Protein AF-A0A6G1SBS5-F1 (afdb_monomer)

Foldseek 3Di:
DVCPVVCVVQVHDPVLPPADKDFDPPPPRFIAGFPDDDDDPVSVVVVVVCVVVVNGDTDDDWDDQDPCQPVDPHGDDTPVCCCVPVVPPVDDDDDDDDDPPDD

Secondary structure (DSSP, 8-state):
-TTHHHHHHTT--GGG-S---EE--STT--EE--S-SS--HHHHHHHHHHHHTT-PPP----PPPPTTTTTSSSPP--HHHHHHHHT-TTS--------TT--

Organism: NCBI:txid561515

Structure (mmCIF, N/CA/C/O backbone):
data_AF-A0A6G1SBS5-F1
#
_entry.id   AF-A0A6G1SBS5-F1
#
loop_
_atom_site.group_PDB
_atom_site.id
_atom_site.type_symbol
_atom_site.label_atom_id
_atom_site.label_alt_id
_atom_site.label_comp_id
_atom_site.label_asym_id
_atom_site.label_entity_id
_atom_site.label_seq_id
_atom_site.pdbx_PDB_ins_code
_atom_site.Cartn_x
_atom_site.Cartn_y
_atom_site.Cartn_z
_atom_site.occupancy
_atom_site.B_iso_or_equiv
_atom_site.auth_seq_id
_atom_site.auth_comp_id
_atom_site.auth_asym_id
_atom_site.auth_atom_id
_atom_site.pdbx_PDB_model_num
ATOM 1 N N . GLU A 1 1 ? 14.580 -18.408 -3.047 1.00 62.66 1 GLU A N 1
ATOM 2 C CA . GLU A 1 1 ? 14.333 -17.879 -1.688 1.00 62.66 1 GLU A CA 1
ATOM 3 C C . GLU A 1 1 ? 14.984 -16.508 -1.488 1.00 62.66 1 GLU A C 1
ATOM 5 O O . GLU A 1 1 ? 14.425 -15.683 -0.781 1.00 62.66 1 GLU A O 1
ATOM 10 N N . ASP A 1 2 ? 16.068 -16.217 -2.210 1.00 73.00 2 ASP A N 1
ATOM 11 C CA . ASP A 1 2 ? 16.936 -15.038 -2.040 1.00 73.00 2 ASP A CA 1
ATOM 12 C C . ASP A 1 2 ? 16.255 -13.656 -2.101 1.00 73.00 2 ASP A C 1
ATOM 14 O O . ASP A 1 2 ? 16.680 -12.743 -1.401 1.00 73.00 2 ASP A O 1
ATOM 18 N N . ASN A 1 3 ? 15.158 -13.496 -2.854 1.00 83.88 3 ASN A N 1
ATOM 19 C CA . ASN A 1 3 ? 14.454 -12.208 -2.991 1.00 83.88 3 ASN A CA 1
ATOM 20 C C . ASN A 1 3 ? 13.115 -12.134 -2.234 1.00 83.88 3 ASN A C 1
ATOM 22 O O . ASN A 1 3 ? 12.373 -11.168 -2.406 1.00 83.88 3 ASN A O 1
ATOM 26 N N . ALA A 1 4 ? 12.780 -13.131 -1.403 1.00 84.31 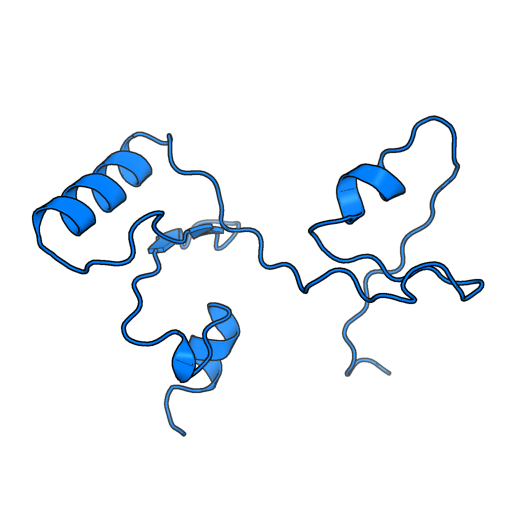4 ALA A N 1
ATOM 27 C CA . ALA A 1 4 ? 11.479 -13.199 -0.724 1.00 84.31 4 ALA A CA 1
ATOM 28 C C . ALA A 1 4 ? 11.187 -11.951 0.127 1.00 84.31 4 ALA A C 1
ATOM 30 O O . ALA A 1 4 ? 10.108 -11.377 0.022 1.00 84.31 4 ALA A O 1
ATOM 31 N N . ARG A 1 5 ? 12.189 -11.471 0.876 1.00 84.56 5 ARG A N 1
ATOM 32 C CA . ARG A 1 5 ? 12.072 -10.265 1.713 1.00 84.56 5 ARG A CA 1
ATOM 33 C C . ARG A 1 5 ? 11.816 -8.994 0.901 1.00 84.56 5 ARG A C 1
ATOM 35 O O . ARG A 1 5 ? 11.084 -8.121 1.346 1.00 84.56 5 ARG A O 1
ATOM 42 N N . ILE A 1 6 ? 12.403 -8.885 -0.293 1.00 87.44 6 ILE A N 1
ATOM 43 C CA . ILE A 1 6 ? 12.195 -7.727 -1.175 1.00 87.44 6 ILE A CA 1
ATOM 44 C C . ILE A 1 6 ? 10.783 -7.772 -1.768 1.00 87.44 6 ILE A C 1
ATOM 46 O O . ILE A 1 6 ? 10.113 -6.745 -1.823 1.00 87.44 6 ILE A O 1
ATOM 50 N N . MET A 1 7 ? 10.304 -8.953 -2.171 1.00 89.56 7 MET A N 1
ATOM 51 C CA . MET A 1 7 ? 8.929 -9.104 -2.657 1.00 89.56 7 MET A CA 1
ATOM 52 C C . MET A 1 7 ? 7.911 -8.739 -1.574 1.00 89.56 7 MET A C 1
ATOM 54 O O . MET A 1 7 ? 7.010 -7.950 -1.841 1.00 89.56 7 MET A O 1
ATOM 58 N N . GLU A 1 8 ? 8.102 -9.221 -0.345 1.00 86.06 8 GLU A N 1
ATOM 59 C CA . GLU A 1 8 ? 7.265 -8.869 0.807 1.00 86.06 8 GLU A CA 1
ATOM 60 C C . GLU A 1 8 ? 7.298 -7.362 1.097 1.00 86.06 8 GLU A C 1
ATOM 62 O O . GLU A 1 8 ? 6.249 -6.733 1.225 1.00 86.06 8 GLU A O 1
ATOM 67 N N . PHE A 1 9 ? 8.487 -6.750 1.087 1.00 85.06 9 PHE A N 1
ATOM 68 C CA . PHE A 1 9 ? 8.650 -5.309 1.288 1.00 85.06 9 PHE A CA 1
ATOM 69 C C . PHE A 1 9 ? 7.860 -4.463 0.275 1.00 85.06 9 PHE A C 1
ATOM 71 O O . PHE A 1 9 ? 7.390 -3.375 0.618 1.00 85.06 9 PHE A O 1
ATOM 78 N N . PHE A 1 10 ? 7.686 -4.952 -0.955 1.00 88.25 10 PHE A N 1
ATOM 79 C CA . PHE A 1 10 ? 6.890 -4.311 -2.007 1.00 88.25 10 PHE A CA 1
ATOM 80 C C . PHE A 1 10 ? 5.454 -4.850 -2.138 1.00 88.25 10 PHE A C 1
ATOM 82 O O . PHE A 1 10 ? 4.731 -4.421 -3.044 1.00 88.25 10 PHE A O 1
ATOM 89 N N . GLY A 1 11 ? 5.039 -5.778 -1.271 1.00 86.81 11 GLY A N 1
ATOM 90 C CA . GLY A 1 11 ? 3.714 -6.396 -1.321 1.00 86.81 11 GLY A CA 1
ATOM 91 C C . GLY A 1 11 ? 3.458 -7.216 -2.583 1.00 86.81 11 GLY A C 1
ATOM 92 O O . GLY A 1 11 ? 2.354 -7.175 -3.12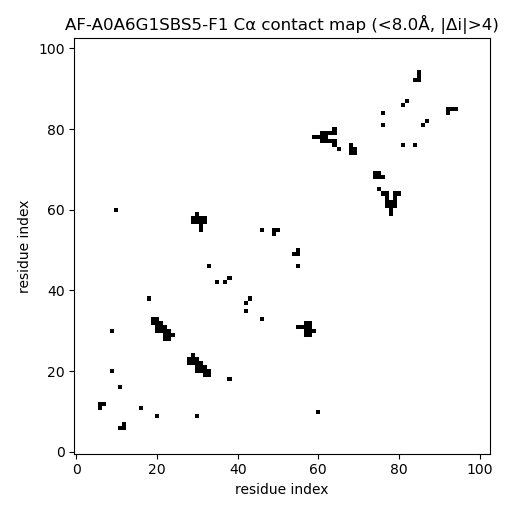0 1.00 86.81 11 GLY A O 1
ATOM 93 N N . LEU A 1 12 ? 4.480 -7.889 -3.109 1.00 89.25 12 LEU A N 1
ATOM 94 C CA . LEU A 1 12 ? 4.403 -8.711 -4.314 1.00 89.25 12 LEU A CA 1
ATOM 95 C C . LEU A 1 12 ? 4.307 -10.196 -3.964 1.00 89.25 12 LEU A C 1
ATOM 97 O O . LEU A 1 12 ? 5.095 -10.718 -3.174 1.00 89.25 12 LEU A O 1
ATOM 101 N N . ARG A 1 13 ? 3.389 -10.899 -4.624 1.00 88.81 13 ARG A N 1
ATOM 102 C CA . ARG A 1 13 ? 3.317 -12.363 -4.668 1.00 88.81 13 ARG A CA 1
ATOM 103 C C . ARG A 1 13 ? 3.894 -12.861 -5.989 1.00 88.81 13 ARG A C 1
ATOM 105 O O . ARG A 1 13 ? 4.050 -12.101 -6.942 1.00 88.81 13 ARG A O 1
ATOM 112 N N . LYS A 1 14 ? 4.179 -14.164 -6.070 1.00 88.88 14 LYS A N 1
ATOM 113 C CA . LYS A 1 14 ? 4.688 -14.786 -7.307 1.00 88.88 14 LYS A CA 1
ATOM 114 C C . LYS A 1 14 ? 3.744 -14.587 -8.494 1.00 88.88 14 LYS A C 1
ATOM 116 O O . LYS A 1 14 ? 4.224 -14.370 -9.598 1.00 88.88 14 LYS A O 1
ATOM 121 N N . ASP A 1 15 ? 2.441 -14.607 -8.237 1.00 90.00 15 ASP A N 1
ATOM 122 C CA . ASP A 1 15 ? 1.408 -14.440 -9.265 1.00 90.00 15 ASP A CA 1
ATOM 123 C C . ASP A 1 15 ? 1.282 -12.991 -9.753 1.00 90.00 15 ASP A C 1
ATOM 125 O O . ASP A 1 15 ? 0.710 -12.747 -10.808 1.00 90.00 15 ASP A O 1
ATOM 129 N N . ASP A 1 16 ? 1.840 -12.028 -9.012 1.00 87.50 16 ASP A N 1
ATOM 130 C CA . ASP A 1 16 ? 1.865 -10.626 -9.427 1.00 87.50 16 ASP A CA 1
ATOM 131 C C . ASP A 1 16 ? 3.036 -10.342 -10.396 1.00 87.50 16 ASP A C 1
ATOM 133 O O . ASP A 1 16 ? 3.202 -9.206 -10.830 1.00 87.50 16 ASP A O 1
ATOM 137 N N . LEU A 1 17 ? 3.882 -11.335 -10.714 1.00 90.00 17 LEU A N 1
ATOM 138 C CA . LEU A 1 17 ? 5.045 -11.179 -11.592 1.00 90.00 17 LEU A CA 1
ATOM 139 C C . LEU A 1 17 ? 4.707 -11.468 -13.068 1.00 90.00 17 LEU A C 1
ATOM 141 O O . LEU A 1 17 ? 3.970 -12.412 -13.350 1.00 90.00 17 LEU A O 1
ATOM 145 N N . PRO A 1 18 ? 5.330 -10.751 -14.027 1.00 93.00 18 PRO A N 1
ATOM 146 C CA . PRO A 1 18 ? 6.310 -9.674 -13.844 1.00 93.00 18 PRO A CA 1
ATOM 147 C C . PRO A 1 18 ? 5.667 -8.351 -13.385 1.00 93.00 18 PRO A C 1
ATOM 149 O O . PRO A 1 18 ? 4.602 -7.977 -13.859 1.00 93.00 18 PRO A O 1
ATOM 152 N N . ALA A 1 19 ? 6.344 -7.612 -12.498 1.00 92.38 19 ALA A N 1
ATOM 153 C CA . ALA A 1 19 ? 5.846 -6.348 -11.946 1.00 92.38 19 ALA A CA 1
ATOM 154 C C . ALA A 1 19 ? 6.916 -5.254 -11.893 1.00 92.38 19 ALA A C 1
ATOM 156 O O . ALA A 1 19 ? 8.105 -5.526 -11.736 1.00 92.38 19 ALA A O 1
ATOM 157 N N . ILE A 1 20 ? 6.458 -3.999 -11.931 1.00 94.12 20 ILE A N 1
ATOM 158 C CA . ILE A 1 20 ? 7.270 -2.801 -11.692 1.00 94.12 20 ILE A CA 1
ATOM 159 C C . ILE A 1 20 ? 6.805 -2.119 -10.402 1.00 94.12 20 ILE A C 1
ATOM 161 O O . ILE A 1 20 ? 5.607 -2.029 -10.119 1.00 94.12 20 ILE A O 1
ATOM 165 N N . ARG A 1 21 ? 7.762 -1.639 -9.604 1.00 93.12 21 ARG A N 1
ATOM 166 C CA . ARG A 1 21 ? 7.547 -0.790 -8.426 1.00 93.12 21 ARG A CA 1
ATOM 167 C C . ARG A 1 21 ? 8.592 0.318 -8.413 1.00 93.12 21 ARG A C 1
ATOM 169 O O . ARG A 1 21 ? 9.709 0.112 -8.879 1.00 93.12 21 ARG A O 1
ATOM 176 N N . LEU A 1 22 ? 8.222 1.473 -7.874 1.00 93.38 22 LEU A N 1
ATOM 177 C CA . LEU A 1 22 ? 9.132 2.588 -7.617 1.00 93.38 22 LEU A CA 1
ATOM 178 C C . LEU A 1 22 ? 9.164 2.852 -6.112 1.00 93.38 22 LEU A C 1
ATOM 180 O O . LEU A 1 22 ? 8.145 2.699 -5.440 1.00 93.38 22 LEU A O 1
ATOM 184 N N . ILE A 1 23 ? 10.328 3.223 -5.584 1.00 92.06 23 ILE A N 1
ATOM 185 C CA . ILE A 1 23 ? 10.487 3.657 -4.196 1.00 92.06 23 ILE A CA 1
ATOM 186 C C . ILE A 1 23 ? 11.248 4.982 -4.147 1.00 92.06 23 ILE A C 1
ATOM 188 O O . ILE A 1 23 ? 12.298 5.111 -4.77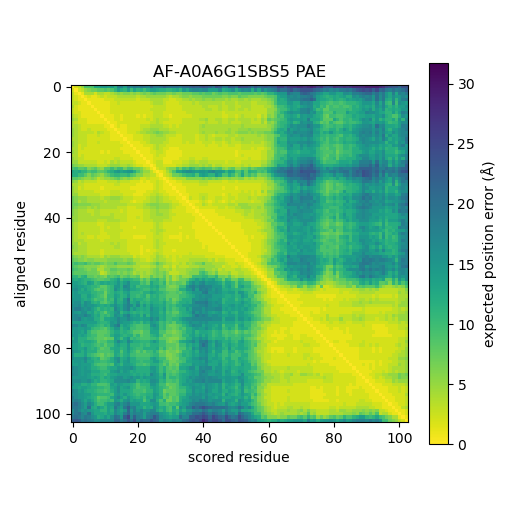5 1.00 92.06 23 ILE A O 1
ATOM 192 N N . SER A 1 24 ? 10.715 5.952 -3.405 1.00 89.94 24 SER A N 1
ATOM 193 C CA . SER A 1 24 ? 11.485 7.097 -2.920 1.00 89.94 24 SER A CA 1
ATOM 194 C C . SER A 1 24 ? 12.211 6.667 -1.652 1.00 89.94 24 SER A C 1
ATOM 196 O O . SER A 1 24 ? 11.561 6.173 -0.740 1.00 89.94 24 SER A O 1
ATOM 198 N N . LEU A 1 25 ? 13.535 6.816 -1.593 1.00 86.19 25 LEU A N 1
ATOM 199 C CA . LEU A 1 25 ? 14.350 6.457 -0.419 1.00 86.19 25 LEU A CA 1
ATOM 200 C C . LEU A 1 25 ? 14.563 7.639 0.543 1.00 86.19 25 LEU A C 1
ATOM 202 O O . LEU A 1 25 ? 15.466 7.598 1.376 1.00 86.19 25 LEU A O 1
ATOM 206 N N . GLU A 1 26 ? 13.759 8.692 0.404 1.00 82.06 26 GLU A N 1
ATOM 207 C CA . GLU A 1 26 ? 13.682 9.798 1.363 1.00 82.06 26 GLU A CA 1
ATOM 208 C C . GLU A 1 26 ? 12.997 9.341 2.673 1.00 82.06 26 GLU A C 1
ATOM 210 O O . GLU A 1 26 ? 12.782 8.143 2.874 1.00 82.06 26 GLU A O 1
ATOM 215 N N . GLU A 1 27 ? 12.673 10.273 3.578 1.00 65.69 27 GLU A N 1
ATOM 216 C CA . GLU A 1 27 ? 12.277 9.987 4.974 1.00 65.69 27 GLU A CA 1
ATOM 217 C C . GLU A 1 27 ? 11.185 8.907 5.124 1.00 65.69 27 GLU A C 1
ATOM 219 O O . GLU A 1 27 ? 11.289 8.061 6.012 1.00 65.69 27 GLU A O 1
ATOM 224 N N . ASP A 1 28 ? 10.206 8.859 4.215 1.00 73.56 28 ASP A N 1
ATOM 225 C CA . ASP A 1 28 ? 9.037 7.974 4.330 1.00 73.56 28 ASP A CA 1
ATOM 226 C C . ASP A 1 28 ? 9.139 6.646 3.549 1.00 73.56 28 ASP A C 1
ATOM 228 O O . ASP A 1 28 ? 8.196 5.851 3.553 1.00 73.56 28 ASP A O 1
ATOM 232 N N . MET A 1 29 ? 10.257 6.374 2.857 1.00 83.06 29 MET A N 1
ATOM 233 C CA . MET A 1 29 ? 10.425 5.180 2.002 1.00 83.06 29 MET A CA 1
ATOM 234 C C . MET A 1 29 ? 9.218 4.902 1.073 1.00 83.06 29 MET A C 1
ATOM 236 O O . MET A 1 29 ? 8.795 3.754 0.880 1.00 83.06 29 MET A O 1
ATOM 240 N N . THR A 1 30 ? 8.620 5.963 0.524 1.00 87.38 30 THR A N 1
ATOM 241 C CA . THR A 1 30 ? 7.323 5.912 -0.158 1.00 87.38 30 THR A CA 1
ATOM 242 C C . THR A 1 30 ? 7.372 5.032 -1.401 1.00 87.38 30 THR A C 1
ATOM 244 O O . THR A 1 30 ? 8.170 5.252 -2.314 1.00 87.38 30 THR A O 1
ATOM 247 N N . LYS A 1 31 ? 6.483 4.039 -1.463 1.00 90.94 31 LYS A N 1
ATOM 248 C CA . LYS A 1 31 ? 6.384 3.081 -2.573 1.00 90.94 31 LYS A CA 1
ATOM 249 C C . LYS A 1 31 ? 5.305 3.516 -3.550 1.00 90.94 31 LYS A C 1
ATOM 251 O O . LYS A 1 31 ? 4.302 4.096 -3.151 1.00 90.94 31 LYS A O 1
ATOM 256 N N . PHE A 1 32 ? 5.470 3.172 -4.820 1.00 91.81 32 PHE A N 1
ATOM 257 C CA . PHE A 1 32 ? 4.509 3.460 -5.878 1.00 91.81 32 PHE A CA 1
ATOM 258 C C . PHE A 1 32 ? 4.330 2.248 -6.796 1.00 91.81 32 PHE A C 1
ATOM 260 O O . PHE A 1 32 ? 5.278 1.511 -7.091 1.00 91.81 32 PHE A O 1
ATOM 267 N N . LYS A 1 33 ? 3.095 2.057 -7.263 1.00 91.44 33 LYS A N 1
ATOM 268 C CA . LYS A 1 33 ? 2.680 0.984 -8.171 1.00 91.44 33 LYS A CA 1
ATOM 269 C C . LYS A 1 33 ? 2.158 1.616 -9.474 1.00 91.44 33 LYS A C 1
ATOM 271 O O . LYS A 1 33 ? 1.396 2.576 -9.375 1.00 91.44 33 LYS A O 1
ATOM 276 N N . PRO A 1 34 ? 2.552 1.117 -10.660 1.00 91.75 34 PRO A N 1
ATOM 277 C CA . PRO A 1 34 ? 1.995 1.579 -11.929 1.00 91.75 34 PRO A CA 1
ATOM 278 C C . PRO A 1 34 ? 0.516 1.203 -12.069 1.00 91.75 34 PRO A C 1
ATOM 280 O O . PRO A 1 34 ? 0.050 0.230 -11.477 1.00 91.75 34 PRO A O 1
ATOM 283 N N . ASP A 1 35 ? -0.207 1.972 -12.876 1.00 88.62 35 ASP A N 1
ATOM 284 C CA . ASP A 1 35 ? -1.615 1.765 -13.233 1.00 88.62 35 ASP A CA 1
ATOM 285 C C . ASP A 1 35 ? -1.802 0.965 -14.536 1.00 88.62 35 ASP A C 1
ATOM 287 O O . ASP A 1 35 ? -2.925 0.812 -15.009 1.00 88.62 35 ASP A O 1
ATOM 291 N N . PHE A 1 36 ? -0.712 0.445 -15.107 1.00 89.19 36 PHE A N 1
ATOM 292 C CA . PHE A 1 36 ? -0.705 -0.380 -16.312 1.00 89.19 36 PHE A CA 1
ATOM 293 C C . PHE A 1 36 ? -0.288 -1.823 -16.008 1.00 89.19 36 PHE A C 1
ATOM 295 O O . PHE A 1 36 ? 0.535 -2.069 -15.122 1.00 89.19 36 PHE A O 1
ATOM 302 N N . ASP A 1 37 ? -0.791 -2.755 -16.819 1.00 88.19 37 ASP A N 1
ATOM 303 C CA . ASP A 1 37 ? -0.419 -4.174 -16.760 1.00 88.19 37 ASP A CA 1
ATOM 3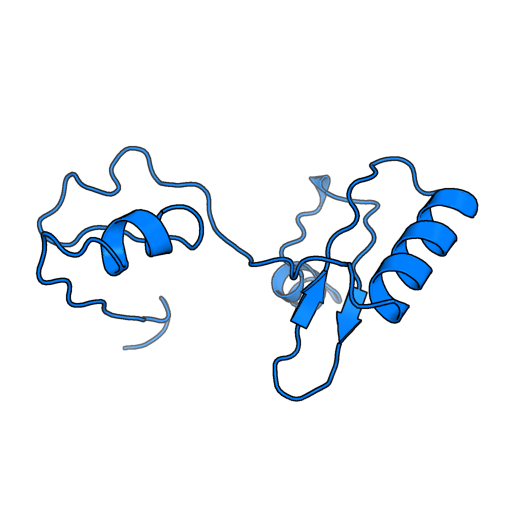04 C C . ASP A 1 37 ? 0.665 -4.540 -17.792 1.00 88.19 37 ASP A C 1
ATOM 306 O O . ASP A 1 37 ? 1.487 -5.425 -17.559 1.00 88.19 37 ASP A O 1
ATOM 310 N N . GLU A 1 38 ? 0.712 -3.845 -18.935 1.00 93.06 38 GLU A N 1
ATOM 311 C CA . GLU A 1 38 ? 1.676 -4.131 -20.002 1.00 93.06 38 GLU A CA 1
ATOM 312 C C . GLU A 1 38 ? 3.018 -3.426 -19.766 1.00 93.06 38 GLU A C 1
ATOM 314 O O . GLU A 1 38 ? 3.115 -2.195 -19.752 1.00 93.06 38 GLU A O 1
ATOM 319 N N . ILE A 1 39 ? 4.086 -4.212 -19.639 1.00 94.44 39 ILE A N 1
ATOM 320 C CA . ILE A 1 39 ? 5.444 -3.698 -19.467 1.00 94.44 39 ILE A CA 1
ATOM 321 C C . ILE A 1 39 ? 6.060 -3.397 -20.839 1.00 94.44 39 ILE A C 1
ATOM 323 O O . ILE A 1 39 ? 6.599 -4.281 -21.503 1.00 94.44 39 ILE A O 1
ATOM 327 N N . ASN A 1 40 ? 6.022 -2.127 -21.241 1.00 96.00 40 ASN A N 1
ATOM 328 C CA . ASN A 1 40 ? 6.693 -1.619 -22.438 1.00 96.00 40 ASN A CA 1
ATOM 329 C C . ASN A 1 40 ? 7.386 -0.270 -22.163 1.00 96.00 40 ASN A C 1
ATOM 331 O O . ASN A 1 40 ? 7.183 0.360 -21.122 1.00 96.00 40 ASN A O 1
ATOM 335 N N . THR A 1 41 ? 8.248 0.172 -23.083 1.00 95.81 41 THR A N 1
ATOM 336 C CA . THR A 1 41 ? 9.062 1.385 -22.899 1.00 95.81 41 THR A CA 1
ATOM 337 C C . THR A 1 41 ? 8.212 2.634 -22.675 1.00 95.81 41 THR A C 1
ATOM 339 O O . THR A 1 41 ? 8.553 3.455 -21.826 1.00 95.81 41 THR A O 1
ATOM 342 N N . GLU A 1 42 ? 7.104 2.775 -23.401 1.00 96.44 42 GLU A N 1
ATOM 343 C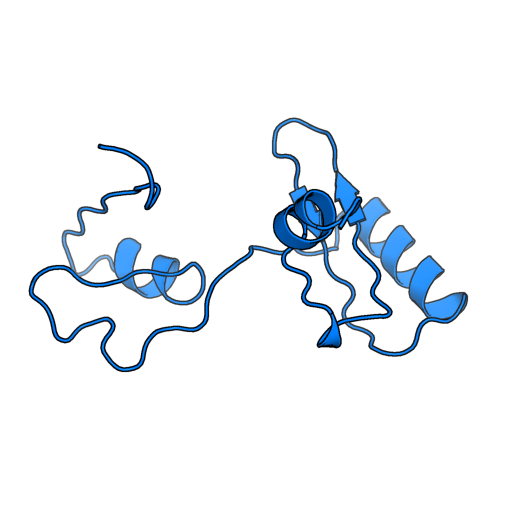 CA . GLU A 1 42 ? 6.222 3.938 -23.301 1.00 96.44 42 GLU A CA 1
ATOM 344 C C . GLU A 1 42 ? 5.593 4.045 -21.906 1.00 96.44 42 GLU A C 1
ATOM 346 O O . GLU A 1 42 ? 5.697 5.088 -21.254 1.00 96.44 42 GLU A O 1
ATOM 351 N N . ASN A 1 43 ? 5.042 2.940 -21.401 1.00 95.75 43 ASN A N 1
ATOM 352 C CA . ASN A 1 43 ? 4.418 2.864 -20.083 1.00 95.75 43 ASN A CA 1
ATOM 353 C C . ASN A 1 43 ? 5.418 3.150 -18.951 1.00 95.75 43 ASN A C 1
ATOM 355 O O . ASN A 1 43 ? 5.126 3.930 -18.040 1.00 95.75 43 ASN A O 1
ATOM 359 N N . ILE A 1 44 ? 6.633 2.597 -19.032 1.00 95.94 44 ILE A N 1
ATOM 360 C CA . ILE A 1 44 ? 7.691 2.830 -18.033 1.00 95.94 44 ILE A CA 1
ATOM 361 C C . ILE A 1 44 ? 8.126 4.301 -18.019 1.00 95.94 44 ILE A C 1
ATOM 363 O O . ILE A 1 44 ? 8.268 4.905 -16.949 1.00 95.94 44 ILE A O 1
ATOM 367 N N . VAL A 1 45 ? 8.326 4.903 -19.196 1.00 96.12 45 VAL A N 1
ATOM 368 C CA . VAL A 1 45 ? 8.708 6.319 -19.312 1.00 96.12 45 VAL A CA 1
ATOM 369 C C . VAL A 1 45 ? 7.597 7.218 -18.774 1.00 96.12 45 VAL A C 1
ATOM 371 O O . VAL A 1 45 ? 7.874 8.166 -18.042 1.00 96.12 45 VAL A O 1
ATOM 374 N N . LYS A 1 46 ? 6.332 6.912 -19.076 1.00 95.44 46 LYS A N 1
ATOM 375 C CA . LYS A 1 46 ? 5.189 7.670 -18.559 1.00 95.44 46 LYS A CA 1
ATOM 376 C C . LYS A 1 46 ? 5.105 7.600 -17.032 1.00 95.44 46 LYS A C 1
ATOM 378 O O . LYS A 1 46 ? 4.943 8.634 -16.384 1.00 95.44 46 LYS A O 1
ATOM 383 N N . PHE A 1 47 ? 5.254 6.412 -16.451 1.00 95.00 47 PHE A N 1
ATOM 384 C CA . PHE A 1 47 ? 5.190 6.211 -15.001 1.00 95.00 47 PHE A CA 1
ATOM 385 C C . PHE A 1 47 ? 6.317 6.923 -14.252 1.00 95.00 47 PHE A C 1
ATOM 387 O O . PHE A 1 47 ? 6.058 7.631 -13.280 1.00 95.00 47 PHE A O 1
ATOM 394 N N . THR A 1 48 ? 7.552 6.817 -14.746 1.00 94.56 48 THR A N 1
ATOM 395 C CA . THR A 1 48 ? 8.704 7.511 -14.147 1.00 94.56 48 THR A CA 1
ATOM 396 C C . THR A 1 48 ? 8.590 9.032 -14.260 1.00 94.56 48 THR A C 1
ATOM 398 O O . THR A 1 48 ? 8.870 9.726 -13.287 1.00 94.56 48 THR A O 1
ATOM 401 N N . ARG A 1 49 ? 8.108 9.570 -15.390 1.00 95.19 49 ARG A N 1
ATOM 402 C CA . ARG A 1 49 ? 7.836 11.014 -15.530 1.00 95.19 49 ARG A CA 1
ATOM 403 C C . ARG A 1 49 ? 6.749 11.492 -14.575 1.00 95.19 49 ARG A C 1
ATOM 405 O O . ARG A 1 49 ? 6.960 12.464 -13.869 1.00 95.19 49 ARG A O 1
ATOM 412 N N . THR A 1 50 ? 5.640 10.761 -14.480 1.00 92.69 50 THR A N 1
ATOM 413 C CA . THR A 1 50 ? 4.532 11.113 -13.574 1.00 92.69 50 THR A CA 1
ATOM 414 C C . THR A 1 50 ? 4.989 11.175 -12.112 1.00 92.69 50 THR A C 1
ATOM 416 O O . THR A 1 50 ? 4.530 12.034 -11.361 1.00 92.69 50 THR A O 1
ATOM 419 N N . TYR A 1 51 ? 5.908 10.288 -11.710 1.00 92.56 51 TYR A N 1
ATOM 420 C CA . TYR A 1 51 ? 6.560 10.352 -10.401 1.00 92.56 51 TYR A CA 1
ATOM 421 C C . TYR A 1 51 ? 7.417 11.613 -10.240 1.00 92.56 51 TYR A C 1
ATOM 423 O O . TYR A 1 51 ? 7.248 12.331 -9.259 1.00 92.56 51 TYR A O 1
ATOM 431 N N . LEU A 1 52 ? 8.303 11.898 -11.200 1.00 91.88 52 LEU A N 1
ATOM 432 C CA . LEU A 1 52 ? 9.184 13.072 -11.157 1.00 91.88 52 LEU A CA 1
ATOM 433 C C . LEU A 1 52 ? 8.408 14.398 -11.172 1.00 91.88 52 LEU A C 1
ATOM 435 O O . LEU A 1 52 ? 8.846 15.364 -10.556 1.00 91.88 52 LEU A O 1
ATOM 439 N N . ASP A 1 53 ? 7.239 14.425 -11.812 1.00 93.88 53 ASP A N 1
ATOM 440 C CA . ASP A 1 53 ? 6.327 15.572 -11.822 1.00 93.88 53 ASP A CA 1
ATOM 441 C C . ASP A 1 53 ? 5.534 15.720 -10.502 1.00 93.88 53 ASP A C 1
ATOM 443 O O . ASP A 1 53 ? 4.744 16.652 -10.360 1.00 93.88 53 ASP A O 1
ATOM 447 N N . GLY A 1 54 ? 5.693 14.796 -9.543 1.00 87.44 54 GLY A N 1
ATOM 448 C CA . GLY A 1 54 ? 5.003 14.811 -8.246 1.00 87.44 54 GLY A CA 1
ATOM 449 C C . GLY A 1 54 ? 3.522 14.416 -8.301 1.00 87.44 54 GLY A C 1
ATOM 450 O O . GLY A 1 54 ? 2.805 14.556 -7.313 1.00 87.44 54 GLY A O 1
ATOM 451 N N . ASN A 1 55 ? 3.048 13.911 -9.442 1.00 87.56 55 ASN A N 1
ATOM 452 C CA . ASN A 1 55 ? 1.633 13.607 -9.678 1.00 87.56 55 ASN A CA 1
ATOM 453 C C . ASN A 1 55 ? 1.254 12.157 -9.343 1.00 87.56 55 ASN A C 1
ATOM 455 O O . ASN A 1 55 ? 0.077 11.788 -9.386 1.00 87.56 55 ASN A O 1
ATOM 459 N N . LEU A 1 56 ? 2.239 11.311 -9.040 1.00 85.81 56 LEU A N 1
ATOM 460 C CA . LEU A 1 56 ? 2.001 9.908 -8.739 1.00 85.81 56 LEU A CA 1
ATOM 461 C C . LEU A 1 56 ? 1.514 9.740 -7.296 1.00 85.81 56 LEU A C 1
ATOM 463 O O . LEU A 1 56 ? 2.131 10.227 -6.353 1.00 85.81 56 LEU A O 1
ATOM 467 N N . LYS A 1 57 ? 0.405 9.018 -7.115 1.00 79.88 57 LYS A N 1
ATOM 468 C CA . LYS A 1 57 ? -0.140 8.747 -5.780 1.00 79.88 57 LYS A CA 1
ATOM 469 C C . LYS A 1 57 ? 0.679 7.656 -5.081 1.00 79.88 57 LYS A C 1
ATOM 471 O O . LYS A 1 57 ? 0.887 6.604 -5.693 1.00 79.88 57 LYS A O 1
ATOM 476 N N . PRO A 1 58 ? 1.090 7.857 -3.814 1.00 80.12 58 PRO A N 1
ATOM 477 C CA . PRO A 1 58 ? 1.716 6.814 -3.011 1.00 80.12 58 PRO A CA 1
ATOM 478 C C . PRO A 1 58 ? 0.899 5.523 -3.020 1.00 80.12 58 PRO A C 1
ATOM 480 O O . PRO A 1 58 ? -0.321 5.534 -2.840 1.00 80.12 58 PRO A O 1
ATOM 483 N N . HIS A 1 59 ? 1.577 4.399 -3.211 1.00 74.56 59 HIS A N 1
ATOM 484 C CA . HIS A 1 59 ? 0.995 3.087 -3.006 1.00 74.56 59 HIS A CA 1
ATOM 485 C C . HIS A 1 59 ? 0.995 2.774 -1.511 1.00 74.56 59 HIS A C 1
ATOM 487 O O . HIS A 1 59 ? 1.997 2.336 -0.947 1.00 74.56 59 HIS A O 1
ATOM 493 N N . LEU A 1 60 ? -0.153 2.996 -0.878 1.00 70.19 60 LEU A N 1
ATOM 494 C CA . LEU A 1 60 ? -0.407 2.521 0.473 1.00 70.19 60 LEU A CA 1
ATOM 495 C C . LEU A 1 60 ? -0.726 1.027 0.405 1.00 70.19 60 LEU A C 1
ATOM 497 O O . LEU A 1 60 ? -1.716 0.621 -0.209 1.00 70.19 60 LEU A O 1
ATOM 501 N N . MET A 1 61 ? 0.131 0.208 1.014 1.00 71.12 61 MET A N 1
ATOM 502 C CA . MET A 1 61 ? -0.141 -1.216 1.173 1.00 71.12 61 MET A CA 1
ATOM 503 C C . MET A 1 61 ? -1.296 -1.379 2.158 1.00 71.12 61 MET A C 1
ATOM 505 O O . MET A 1 61 ? -1.241 -0.898 3.287 1.00 71.12 61 MET A O 1
ATOM 509 N N . SER A 1 62 ? -2.347 -2.054 1.715 1.00 80.75 62 SER A N 1
ATOM 510 C CA . SER A 1 62 ? -3.456 -2.454 2.565 1.00 80.75 62 SER A CA 1
ATOM 511 C C . SER A 1 62 ? -3.846 -3.870 2.211 1.00 80.75 62 SER A C 1
ATOM 513 O O . SER A 1 62 ? -3.952 -4.210 1.033 1.00 80.75 62 SER A O 1
ATOM 515 N N . GLU A 1 63 ? -4.143 -4.653 3.234 1.00 82.56 63 GLU A N 1
ATOM 516 C CA . GLU A 1 63 ? -4.877 -5.898 3.072 1.00 82.56 63 GLU A CA 1
ATOM 517 C C . GLU A 1 63 ? -6.292 -5.623 2.531 1.00 82.56 63 GLU A C 1
ATOM 519 O O . GLU A 1 63 ? -6.777 -4.479 2.525 1.00 82.56 63 GLU A O 1
ATOM 524 N N . GLU A 1 64 ? -6.948 -6.676 2.041 1.00 87.88 64 GLU A N 1
ATOM 525 C CA . GLU A 1 64 ? -8.391 -6.642 1.809 1.00 87.88 64 GLU A CA 1
ATOM 526 C C . GLU A 1 64 ? -9.124 -6.479 3.138 1.00 87.88 64 GLU A C 1
ATOM 528 O O . GLU A 1 64 ? -8.648 -6.935 4.175 1.00 87.88 64 GLU A O 1
ATOM 533 N N . ILE A 1 65 ? -10.285 -5.825 3.110 1.00 91.50 65 ILE A N 1
ATOM 534 C CA . ILE A 1 65 ? -11.119 -5.704 4.308 1.00 91.50 65 ILE A CA 1
ATOM 535 C C . ILE A 1 65 ? -11.678 -7.104 4.613 1.00 91.50 65 ILE A C 1
ATOM 537 O O . ILE A 1 65 ? -12.385 -7.645 3.759 1.00 91.50 65 ILE A O 1
ATOM 541 N N . PRO A 1 66 ? -11.394 -7.700 5.787 1.00 92.44 66 PRO A N 1
ATOM 542 C CA . PRO A 1 66 ? -11.958 -8.998 6.155 1.00 92.44 66 PRO A CA 1
ATOM 543 C C . PRO A 1 66 ? -13.491 -8.950 6.199 1.00 92.44 66 PRO A C 1
ATOM 545 O O . PRO A 1 66 ? -14.065 -7.947 6.617 1.00 92.44 66 PRO A O 1
ATOM 548 N N . GLU A 1 67 ? -14.181 -10.029 5.820 1.00 94.31 67 GLU A N 1
ATOM 549 C CA . GLU A 1 67 ? -15.658 -10.073 5.838 1.00 94.31 67 GLU A CA 1
ATOM 550 C C . GLU A 1 67 ? -16.256 -9.918 7.249 1.00 94.31 67 GLU A C 1
ATOM 552 O O . GLU A 1 67 ? -17.427 -9.576 7.413 1.00 94.31 67 GLU A O 1
ATOM 557 N N . ASP A 1 68 ? -15.468 -10.197 8.281 1.00 94.81 68 ASP A N 1
ATOM 558 C CA . ASP A 1 68 ? -15.834 -10.160 9.693 1.00 94.81 68 ASP A CA 1
ATOM 559 C C . ASP A 1 68 ? -15.143 -9.040 10.482 1.00 94.81 68 ASP A C 1
ATOM 561 O O . ASP A 1 68 ? -15.143 -9.069 11.714 1.00 94.81 68 ASP A O 1
ATOM 565 N N . TRP A 1 69 ? -14.605 -8.034 9.787 1.00 96.19 69 TRP A N 1
ATOM 566 C CA . TRP A 1 69 ? -13.805 -6.955 10.375 1.00 96.19 69 TRP A CA 1
ATOM 567 C C . TRP A 1 69 ? -14.482 -6.208 11.540 1.00 96.19 69 TRP A C 1
ATOM 569 O O . TRP A 1 69 ? -13.788 -5.636 12.379 1.00 96.19 69 TRP A O 1
ATOM 579 N N . ASP A 1 70 ? -15.815 -6.200 11.620 1.00 96.06 70 ASP A N 1
ATOM 580 C CA . ASP A 1 70 ? -16.597 -5.500 12.644 1.00 96.06 70 ASP A CA 1
ATOM 581 C C . ASP A 1 70 ? -17.426 -6.411 13.565 1.00 96.06 70 ASP A C 1
ATOM 583 O O . ASP A 1 70 ? -18.182 -5.897 14.395 1.00 96.06 70 ASP A O 1
ATOM 587 N N . LYS A 1 71 ? -17.286 -7.743 13.463 1.00 96.00 71 LYS A N 1
ATOM 588 C CA . LYS A 1 71 ? -18.087 -8.698 14.256 1.00 96.00 71 LYS A CA 1
ATOM 589 C C . LYS A 1 71 ? -17.661 -8.785 15.724 1.00 96.00 71 LYS A C 1
ATOM 591 O O . LYS A 1 71 ? -18.475 -9.138 16.576 1.00 96.00 71 LYS A O 1
ATOM 596 N N . SER A 1 72 ? -16.399 -8.486 16.019 1.00 94.94 72 SER A N 1
ATOM 597 C CA . SER A 1 72 ? -15.816 -8.570 17.364 1.00 94.94 72 SER A CA 1
ATOM 598 C C . SER A 1 72 ? -15.853 -7.220 18.100 1.00 94.94 72 SER A C 1
ATOM 600 O O . SER A 1 72 ? -15.954 -6.173 17.459 1.00 94.94 72 SER A O 1
ATOM 602 N N . PRO A 1 73 ? -15.728 -7.199 19.447 1.00 96.56 73 PRO A N 1
ATOM 603 C CA . PRO A 1 73 ? -15.641 -5.947 20.207 1.00 96.56 73 PRO A CA 1
ATOM 604 C C . PRO A 1 73 ? -14.472 -5.048 19.778 1.00 96.56 73 PRO A C 1
ATOM 606 O O . PRO A 1 73 ? -14.601 -3.825 19.783 1.00 96.56 73 PRO A O 1
ATOM 609 N N . VAL A 1 74 ? -13.348 -5.658 19.386 1.00 96.31 74 VAL A N 1
ATOM 610 C CA . VAL A 1 74 ? -12.226 -4.985 18.721 1.00 96.31 74 VAL A CA 1
ATOM 611 C C . VAL A 1 74 ? -12.415 -5.132 17.215 1.00 96.31 74 VAL A C 1
ATOM 613 O O . VAL A 1 74 ? -12.567 -6.250 16.722 1.00 96.31 74 VAL A O 1
ATOM 616 N N . LYS A 1 75 ? -12.428 -4.005 16.499 1.00 96.81 75 LYS A N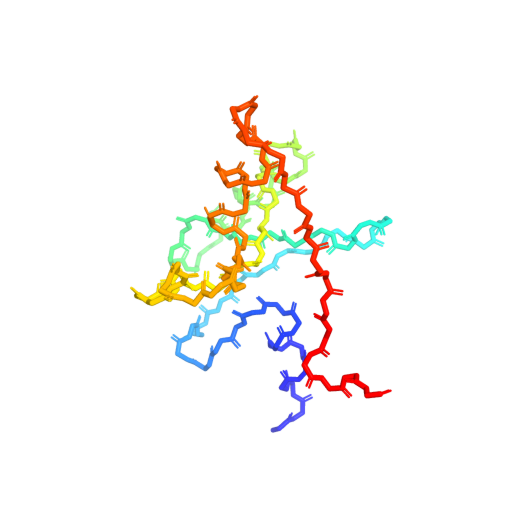 1
ATOM 617 C CA . LYS A 1 75 ? -12.637 -3.967 15.047 1.00 96.81 75 LYS A CA 1
ATOM 618 C C . LYS A 1 75 ? -11.305 -4.004 14.314 1.00 96.81 75 LYS A C 1
ATOM 620 O O . LYS A 1 75 ? -10.399 -3.245 14.652 1.00 96.81 75 LYS A O 1
ATOM 625 N N . THR A 1 76 ? -11.220 -4.824 13.277 1.00 96.00 76 THR A N 1
ATOM 626 C CA . THR A 1 76 ? -10.027 -4.934 12.438 1.00 96.00 76 THR A CA 1
ATOM 627 C C . THR A 1 76 ? -10.008 -3.809 11.410 1.00 96.00 76 THR A C 1
ATOM 629 O O . THR A 1 76 ? -10.927 -3.670 10.598 1.00 96.00 76 THR A O 1
ATOM 632 N N . LEU A 1 77 ? -8.946 -3.002 11.431 1.00 95.19 77 LEU A N 1
ATOM 633 C CA . LEU A 1 77 ? -8.711 -1.954 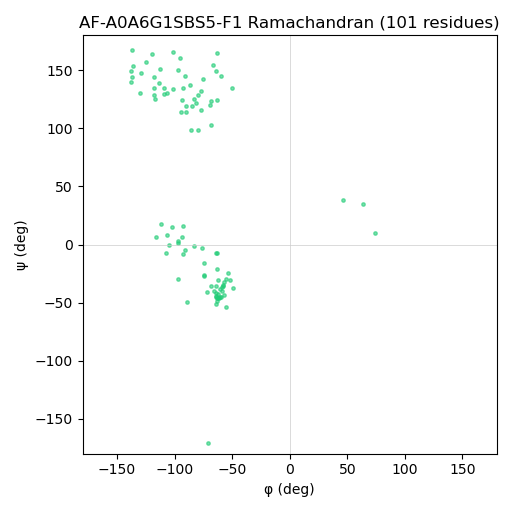10.443 1.00 95.19 77 LEU A CA 1
ATOM 634 C C . LEU A 1 77 ? -7.546 -2.336 9.536 1.00 95.19 77 LEU A C 1
ATOM 636 O O . LEU A 1 77 ? -6.487 -2.743 10.000 1.00 95.19 77 LEU A O 1
ATOM 640 N N . VAL A 1 78 ? -7.755 -2.141 8.241 1.00 93.06 78 VAL A N 1
ATOM 641 C CA . VAL A 1 78 ? -6.749 -2.210 7.182 1.00 93.06 78 VAL A CA 1
ATOM 642 C C . VAL A 1 78 ? -6.695 -0.842 6.498 1.00 93.06 78 VAL A C 1
ATOM 644 O O . VAL A 1 78 ? -7.619 -0.037 6.624 1.00 93.06 78 VAL A O 1
ATOM 647 N N . GLY A 1 79 ? -5.645 -0.544 5.734 1.00 89.62 79 GLY A N 1
ATOM 648 C CA . GLY A 1 79 ? -5.513 0.760 5.065 1.00 89.62 79 GLY A CA 1
ATOM 649 C C . GLY A 1 79 ? -6.741 1.183 4.232 1.00 89.62 79 GLY A C 1
ATOM 650 O O . GLY A 1 79 ? -7.050 2.370 4.170 1.00 89.62 79 GLY A O 1
ATOM 651 N N . LYS A 1 80 ? -7.495 0.231 3.658 1.00 88.69 80 LYS A N 1
ATOM 652 C CA . LYS A 1 80 ? -8.715 0.484 2.867 1.00 88.69 80 LYS A CA 1
ATOM 653 C C . LYS A 1 80 ? -9.905 1.018 3.672 1.00 88.69 80 LYS A C 1
ATOM 655 O O . LYS A 1 80 ? -10.658 1.818 3.126 1.00 88.69 80 LYS A O 1
ATOM 660 N N . ASN A 1 81 ? -10.108 0.585 4.920 1.00 94.25 81 ASN A N 1
ATOM 661 C CA . ASN A 1 81 ? -11.222 1.053 5.765 1.00 94.25 81 ASN A CA 1
ATOM 662 C C . ASN A 1 81 ? -10.769 1.994 6.892 1.00 94.25 81 ASN A C 1
ATOM 664 O O . ASN A 1 81 ? -11.619 2.587 7.557 1.00 94.25 81 ASN A O 1
ATOM 668 N N . PHE A 1 82 ? -9.458 2.163 7.094 1.00 94.50 82 PHE A N 1
ATOM 669 C CA . PHE A 1 82 ? -8.911 2.956 8.189 1.00 94.50 82 PHE A CA 1
ATOM 670 C C . PHE A 1 82 ? -9.450 4.388 8.196 1.00 94.50 82 PHE A C 1
ATOM 672 O O . PHE A 1 82 ? -10.010 4.806 9.200 1.00 94.50 82 PHE A O 1
ATOM 679 N N . GLU A 1 83 ? -9.342 5.126 7.087 1.00 92.19 83 GLU A N 1
ATOM 680 C CA . GLU A 1 83 ? -9.775 6.532 7.027 1.00 92.19 83 GLU A CA 1
ATOM 681 C C . GLU A 1 83 ? -11.269 6.675 7.347 1.00 92.19 83 GLU A C 1
ATOM 683 O O . GLU A 1 83 ? -11.658 7.511 8.161 1.00 92.19 83 GLU A O 1
ATOM 688 N N . GLN A 1 84 ? -12.102 5.810 6.761 1.00 94.06 84 GLN A N 1
ATOM 689 C CA . GLN A 1 84 ? -13.550 5.822 6.970 1.00 94.06 84 GLN A CA 1
ATOM 690 C C . GLN A 1 84 ? -13.923 5.589 8.439 1.00 94.06 84 GLN A C 1
ATOM 692 O O . GLN A 1 84 ? -14.895 6.169 8.918 1.00 94.06 84 GLN A O 1
ATOM 697 N N . VAL A 1 85 ? -13.197 4.715 9.139 1.00 94.88 85 VAL A N 1
ATOM 698 C CA . VAL A 1 85 ? -13.524 4.349 10.521 1.00 94.88 85 VAL A CA 1
ATOM 699 C C . VAL A 1 85 ? -12.845 5.281 11.519 1.00 94.88 85 VAL A C 1
ATOM 701 O O . VAL A 1 85 ? -13.511 5.799 12.408 1.00 94.88 85 VAL A O 1
ATOM 704 N N . ALA A 1 86 ? -11.541 5.511 11.378 1.00 94.12 86 ALA A N 1
ATOM 705 C CA . ALA A 1 86 ? -10.729 6.265 12.327 1.00 94.12 86 ALA A CA 1
ATOM 706 C C . ALA A 1 86 ? -10.971 7.779 12.273 1.00 94.12 86 ALA A C 1
ATOM 708 O O . ALA A 1 86 ? -10.781 8.447 13.286 1.00 94.12 86 ALA A O 1
ATOM 709 N N . ARG A 1 87 ? -11.403 8.327 11.126 1.00 93.12 87 ARG A N 1
ATOM 710 C CA . ARG A 1 87 ? -11.735 9.758 10.984 1.00 93.12 87 ARG A CA 1
ATOM 711 C C . ARG A 1 87 ? -13.235 10.056 11.002 1.00 93.12 87 ARG A C 1
ATOM 713 O O . ARG A 1 87 ? -13.656 11.152 10.631 1.00 93.12 87 ARG A O 1
ATOM 720 N N . ASP A 1 88 ? -14.054 9.104 11.441 1.00 95.50 88 ASP A N 1
ATOM 721 C CA . ASP A 1 88 ? -15.484 9.329 11.648 1.00 95.50 88 ASP A CA 1
ATOM 722 C C . ASP A 1 88 ? -15.710 10.288 12.830 1.00 95.50 88 ASP A C 1
ATOM 724 O O . ASP A 1 88 ? -15.655 9.893 13.993 1.00 95.50 88 ASP A O 1
ATOM 728 N N . ASN A 1 89 ? -16.025 11.551 12.529 1.00 95.62 89 ASN A N 1
ATOM 729 C CA . ASN A 1 89 ? -16.277 12.598 13.528 1.00 95.62 89 ASN A CA 1
ATOM 730 C C . ASN A 1 89 ? -17.495 12.332 14.436 1.00 95.62 89 ASN A C 1
ATOM 732 O O . ASN A 1 89 ? -17.731 13.087 15.378 1.00 95.62 89 ASN A O 1
ATOM 736 N N . THR A 1 90 ? -18.294 11.298 14.161 1.00 97.44 90 THR A N 1
ATOM 737 C CA . THR A 1 90 ? -19.428 10.901 15.010 1.00 97.44 90 THR A CA 1
ATOM 738 C C . THR A 1 90 ? -19.047 9.876 16.079 1.00 97.44 90 THR A C 1
ATOM 740 O O . THR A 1 90 ? -19.877 9.532 16.923 1.00 97.44 90 THR A O 1
ATOM 743 N N . LYS A 1 91 ? -17.801 9.381 16.069 1.00 96.06 91 LYS A N 1
ATOM 744 C CA . LYS A 1 91 ? -17.317 8.334 16.972 1.00 96.06 91 LYS A CA 1
ATOM 745 C C . LYS A 1 91 ? -16.020 8.743 17.656 1.00 96.06 91 LYS A C 1
ATOM 747 O O . LYS A 1 91 ? -15.162 9.394 17.077 1.00 96.06 91 LYS A O 1
ATOM 752 N N . ASN A 1 92 ? -15.854 8.273 18.888 1.00 97.31 92 ASN A N 1
ATOM 753 C CA . ASN A 1 92 ? -14.556 8.279 19.552 1.00 97.31 92 ASN A CA 1
ATOM 754 C C . ASN A 1 92 ? -13.861 6.957 19.223 1.00 97.31 92 ASN A C 1
ATOM 756 O O . ASN A 1 92 ? -14.355 5.897 19.613 1.00 97.31 92 ASN A O 1
ATOM 760 N N . VAL A 1 93 ? -12.753 7.013 18.485 1.00 97.06 93 VAL A N 1
ATOM 761 C CA . VAL A 1 93 ? -12.026 5.826 18.019 1.00 97.06 93 VAL A CA 1
ATOM 762 C C . VAL A 1 93 ? -10.629 5.813 18.628 1.00 97.06 93 VAL A C 1
ATOM 764 O O . VAL A 1 93 ? -9.874 6.770 18.485 1.00 97.06 93 VAL A O 1
ATOM 767 N N . LEU A 1 94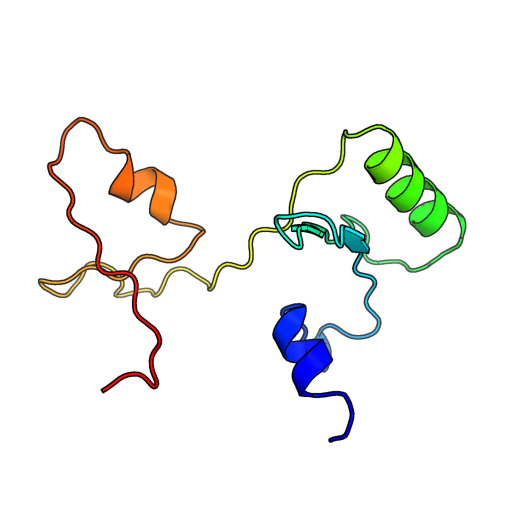 ? -10.292 4.715 19.304 1.00 97.06 94 LEU A N 1
ATOM 768 C CA . LEU A 1 94 ? -8.941 4.408 19.765 1.00 97.06 94 LEU A CA 1
ATOM 769 C C . LEU A 1 94 ? -8.413 3.244 18.925 1.00 97.06 94 LEU A C 1
ATOM 771 O O . LEU A 1 94 ? -9.106 2.236 18.791 1.00 97.06 94 LEU A O 1
ATOM 775 N N . VAL A 1 95 ? -7.213 3.389 18.359 1.00 96.06 95 VAL A N 1
ATOM 776 C CA . VAL A 1 95 ? -6.606 2.372 17.490 1.00 96.06 95 VAL A CA 1
ATOM 777 C C . VAL A 1 95 ? -5.313 1.854 18.102 1.00 96.06 95 VAL A C 1
ATOM 779 O O . VAL A 1 95 ? -4.424 2.632 18.444 1.00 96.06 95 VAL A O 1
ATOM 782 N N . GLU A 1 96 ? -5.206 0.533 18.192 1.00 94.56 96 GLU A N 1
ATOM 783 C CA . GLU A 1 96 ? -3.959 -0.169 18.470 1.00 94.56 96 GLU A CA 1
ATOM 784 C C . GLU A 1 96 ? -3.249 -0.480 17.146 1.00 94.56 96 GLU A C 1
ATOM 786 O O . GLU A 1 96 ? -3.779 -1.194 16.296 1.00 94.56 96 GLU A O 1
ATOM 791 N N . PHE A 1 97 ? -2.040 0.054 16.971 1.00 92.88 97 PHE A N 1
ATOM 792 C CA . PHE A 1 97 ? -1.144 -0.353 15.893 1.00 92.88 97 PHE A CA 1
ATOM 793 C C . PHE A 1 97 ? -0.206 -1.417 16.445 1.00 92.88 97 PHE A C 1
ATOM 795 O O . PHE A 1 97 ? 0.610 -1.123 17.318 1.00 92.88 97 PHE A O 1
ATOM 802 N N . TYR A 1 98 ? -0.325 -2.641 15.943 1.00 84.94 98 TYR A N 1
ATOM 803 C CA . TYR A 1 98 ? 0.459 -3.770 16.423 1.00 84.94 98 TYR A CA 1
ATOM 804 C C . TYR A 1 98 ? 1.210 -4.446 15.280 1.00 84.94 98 TYR A C 1
ATOM 806 O O . TYR A 1 98 ? 0.838 -4.358 14.109 1.00 84.94 98 TYR A O 1
ATOM 814 N N . ALA A 1 99 ? 2.279 -5.142 15.647 1.00 79.94 99 ALA A N 1
ATOM 815 C CA . ALA A 1 99 ? 2.942 -6.092 14.778 1.00 79.94 99 ALA A CA 1
ATOM 816 C C . ALA A 1 99 ? 2.602 -7.507 15.271 1.00 79.94 99 ALA A C 1
ATOM 818 O O . ALA A 1 99 ? 2.778 -7.769 16.462 1.00 79.94 99 ALA A O 1
ATOM 819 N N . PRO A 1 100 ? 2.158 -8.437 14.405 1.00 75.31 100 PRO A N 1
ATOM 820 C CA . PRO A 1 100 ? 1.648 -9.748 14.829 1.00 75.31 100 PRO A CA 1
ATOM 821 C C . PRO A 1 100 ? 2.687 -10.657 15.510 1.00 75.31 100 PRO A C 1
ATOM 823 O O . PRO A 1 100 ? 2.335 -11.715 16.020 1.00 75.31 100 PRO A O 1
ATOM 826 N N . TRP A 1 101 ? 3.963 -10.263 15.525 1.00 81.00 101 TRP A N 1
ATOM 827 C CA . TRP A 1 101 ? 5.072 -10.985 16.158 1.00 81.00 101 TRP A CA 1
ATOM 828 C C . TRP A 1 101 ? 5.555 -10.368 17.481 1.00 81.00 101 TRP A C 1
ATOM 830 O O . TRP A 1 101 ? 6.520 -10.863 18.062 1.00 81.00 101 TRP A O 1
ATOM 840 N N . CYS A 1 102 ? 4.962 -9.261 17.929 1.00 66.88 102 CYS A N 1
ATOM 841 C CA . CYS A 1 102 ? 5.360 -8.582 19.161 1.00 66.88 102 CYS A CA 1
ATOM 842 C C . CYS A 1 102 ? 4.633 -9.197 20.372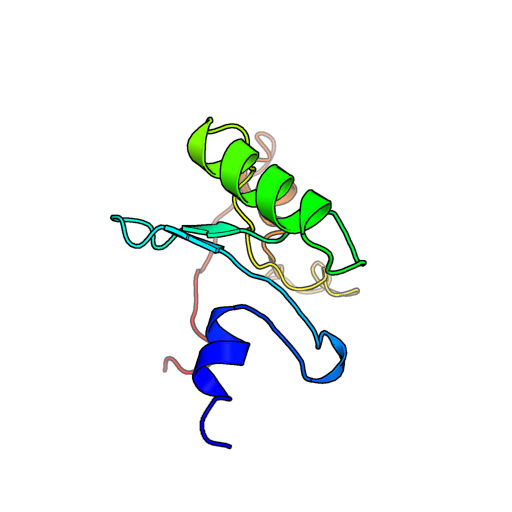 1.00 66.88 102 CYS A C 1
ATOM 844 O O . CYS A 1 102 ? 3.444 -9.494 20.270 1.00 66.88 102 CYS A O 1
ATOM 846 N N . GLY A 1 103 ? 5.343 -9.409 21.489 1.00 59.47 103 GLY A N 1
ATOM 847 C CA . GLY A 1 103 ? 4.843 -10.080 22.697 1.00 59.47 103 GLY A CA 1
ATOM 848 C C . GLY A 1 103 ? 5.298 -9.414 23.985 1.00 59.47 103 GLY A C 1
ATOM 849 O O . GLY A 1 103 ? 6.319 -8.690 23.940 1.00 59.47 103 GLY A O 1
#

Radius of gyration: 17.21 Å; Cα contacts (8 Å, |Δi|>4): 72; chains: 1; bounding box: 36×34×46 Å

InterPro domains:
  IPR013766 Thioredoxin domain [PF00085] (74-103)
  IPR036249 Thioredoxin-like superfamily [SSF52833] (2-70)
  IPR036249 Thioredoxin-like superfamily [SSF52833] (60-103)

Solvent-accessible surface area (backbone atoms only — not comparable to full-atom values): 6954 Å² total; per-residue (Å²): 119,94,58,53,69,60,31,54,76,70,73,49,55,80,85,56,59,88,76,73,75,51,71,46,86,58,99,78,53,48,34,34,63,71,97,69,86,71,93,46,72,68,54,52,53,52,51,54,48,37,46,76,72,68,71,54,69,73,48,76,83,49,60,79,79,58,98,61,29,71,78,48,99,72,62,66,74,34,62,78,50,32,64,72,59,69,66,33,89,90,58,91,70,86,84,87,89,80,58,100,86,70,130

Mean predicted aligned error: 8.22 Å

Sequence (103 aa):
EDNARIMEFFGLRKDDLPAIRLISLEEDMTKFKPDFDEINTENIVKFTRTYLDGNLKPHLMSEEIPEDWDKSPVKTLVGKNFEQVARDNTKNVLVEFYAPWCG

Nearest PDB structures (foldseek):
  4ekz-assembly1_A  TM=7.970E-01  e=1.031E-09  Homo sapiens
  3uem-assembly1_A  TM=7.295E-01  e=8.467E-10  Homo sapiens
  4el1-assembly2_B  TM=8.849E-01  e=9.012E-09  Homo sapiens
  6i7s-assembly2_B  TM=6.328E-01  e=3.150E-09  Homo sapiens
  8eoj-assembly1_A  TM=6.177E-01  e=2.578E-08  Homo sapiens

pLDDT: mean 89.12, std 8.06, range [59.47, 97.44]